Protein AF-W9GFB1-F1 (afdb_monomer_lite)

pLDDT: mean 75.35, std 19.31, range [32.81, 97.44]

Organism: NCBI:txid584657

Radius of gyration: 28.28 Å; chains: 1; bounding box: 87×49×71 Å

Foldseek 3Di:
DDDDDDDDDDDDDDDDDDPPDPPPPPPPPPPDPPFPPDDDADPFQVSFPDFDDDDPPPFGAFGKHFDQTFDAAQDKGKIKTFGQAQQWFKKAKDWDWPQKDKPPRMDTTHHPPDTIDIIIIHGHPPTWTWIKMKTAHDVGDIHIGTYWIWADDVPGIGTDHDPPD

Sequence (165 aa):
MTLRRYLSTIVTLLAWGMMTMPAAGCSKASPGEIAPPPHPAPTDFAGCNGLAPHRDDGFVVAGSDWSSELHAYGGEATMYACVYPPAGGMVSLVVSGQAVHVRPQRQQVSAFPGGVIPFQVRVDPGGYGQIDVRQDTTGGGYSGASGPRIDAQDPGWRFSRADSH

Structure (mmCIF, N/CA/C/O backbone):
data_AF-W9GFB1-F1
#
_entry.id   AF-W9GFB1-F1
#
loop_
_atom_site.group_PDB
_atom_site.id
_atom_site.type_symbol
_atom_site.label_atom_id
_atom_site.label_alt_id
_atom_site.label_comp_id
_atom_site.label_asym_id
_atom_site.label_entity_id
_atom_site.label_seq_id
_atom_site.pdbx_PDB_ins_code
_atom_site.Cartn_x
_atom_site.Cartn_y
_atom_site.Cartn_z
_atom_site.occupancy
_atom_site.B_iso_or_equiv
_atom_site.auth_seq_id
_atom_site.auth_comp_id
_atom_site.auth_asym_id
_atom_site.auth_atom_id
_atom_site.pdbx_PDB_model_num
ATOM 1 N N . MET A 1 1 ? -67.945 -38.168 38.625 1.00 45.31 1 MET A N 1
ATOM 2 C CA . MET A 1 1 ? -66.555 -37.729 38.872 1.00 45.31 1 MET A CA 1
ATOM 3 C C . MET A 1 1 ? -66.614 -36.338 39.508 1.00 45.31 1 MET A C 1
ATOM 5 O O . MET A 1 1 ? -67.099 -35.426 38.860 1.00 45.31 1 MET A O 1
ATOM 9 N N . THR A 1 2 ? -66.623 -36.272 40.847 1.00 39.97 2 THR A N 1
ATOM 10 C CA . THR A 1 2 ? -65.516 -35.777 41.717 1.00 39.97 2 THR A CA 1
ATOM 11 C C . THR A 1 2 ? -65.249 -34.267 41.567 1.00 39.97 2 THR A C 1
ATOM 13 O O . THR A 1 2 ? -64.704 -33.831 40.569 1.00 39.97 2 THR A O 1
ATOM 16 N N . LEU A 1 3 ? -65.831 -33.456 42.466 1.00 40.81 3 LEU A N 1
ATOM 17 C CA . LEU A 1 3 ? -65.186 -32.719 43.586 1.00 40.81 3 LEU A CA 1
ATOM 18 C C . LEU A 1 3 ? -64.498 -31.396 43.146 1.00 40.81 3 LEU A C 1
ATOM 20 O O . LEU A 1 3 ? -63.520 -31.445 42.424 1.00 40.81 3 LEU A O 1
ATOM 24 N N . ARG A 1 4 ? -65.040 -30.191 43.410 1.00 45.66 4 ARG A N 1
ATOM 25 C CA . ARG A 1 4 ? -65.126 -29.396 44.671 1.00 45.66 4 ARG A CA 1
ATOM 26 C C . ARG A 1 4 ? -63.864 -28.539 44.948 1.00 45.66 4 ARG A C 1
ATOM 28 O O . ARG A 1 4 ? -62.771 -29.085 44.958 1.00 45.66 4 ARG A O 1
ATOM 35 N N . ARG A 1 5 ? -64.114 -27.276 45.373 1.00 49.56 5 ARG A N 1
ATOM 36 C CA . ARG A 1 5 ? -63.252 -26.257 46.058 1.00 49.56 5 ARG A CA 1
ATOM 37 C C . ARG A 1 5 ? -62.612 -25.218 45.110 1.00 49.56 5 ARG A C 1
ATOM 39 O O . ARG A 1 5 ? -61.788 -25.583 44.292 1.00 49.56 5 ARG A O 1
ATOM 46 N N . TYR A 1 6 ? -63.056 -23.951 45.034 1.00 53.25 6 TYR A N 1
ATOM 47 C CA . TYR A 1 6 ? -62.947 -22.838 46.010 1.00 53.25 6 TYR A CA 1
ATOM 48 C C . TYR A 1 6 ? -61.640 -22.838 46.811 1.00 53.25 6 TYR A C 1
ATOM 50 O O . TYR A 1 6 ? -61.510 -23.651 47.718 1.00 53.25 6 TYR A O 1
ATOM 58 N N . LEU A 1 7 ? -60.755 -21.866 46.563 1.00 50.97 7 LEU A N 1
ATOM 59 C CA . LEU A 1 7 ? -60.357 -20.877 47.575 1.00 50.97 7 LEU A CA 1
ATOM 60 C C . LEU A 1 7 ? -59.408 -19.823 46.998 1.00 50.97 7 LEU A C 1
ATOM 62 O O . LEU A 1 7 ? -58.394 -20.110 46.375 1.00 50.97 7 LEU A O 1
ATOM 66 N N . SER A 1 8 ? -59.815 -18.588 47.256 1.00 48.41 8 SER A N 1
ATOM 67 C CA . SER A 1 8 ? -59.074 -17.347 47.127 1.00 48.41 8 SER A CA 1
ATOM 68 C C . SER A 1 8 ? -57.934 -17.311 48.146 1.00 48.41 8 SER A C 1
ATOM 70 O O . SER A 1 8 ? -58.163 -17.627 49.313 1.00 48.41 8 SER A O 1
ATOM 72 N N . THR A 1 9 ? -56.733 -16.886 47.754 1.00 51.53 9 THR A N 1
ATOM 73 C CA . THR A 1 9 ? -55.798 -16.212 48.669 1.00 51.53 9 THR A CA 1
ATOM 74 C C . THR A 1 9 ? -54.908 -15.269 47.866 1.00 51.53 9 THR A C 1
ATOM 76 O O . THR A 1 9 ? -54.044 -15.683 47.099 1.00 51.53 9 THR A O 1
ATOM 79 N N . ILE A 1 10 ? -55.170 -13.978 48.049 1.00 52.50 10 ILE A N 1
ATOM 80 C CA . ILE A 1 10 ? -54.293 -12.864 47.702 1.00 52.50 10 ILE A CA 1
ATOM 81 C C . ILE A 1 10 ? -53.064 -12.951 48.612 1.00 52.50 10 ILE A C 1
ATOM 83 O O . ILE A 1 10 ? -53.211 -12.937 49.833 1.00 52.50 10 ILE A O 1
ATOM 87 N N . VAL A 1 11 ? -51.865 -12.996 48.033 1.00 52.94 11 VAL A N 1
ATOM 88 C CA . VAL A 1 11 ? -50.625 -12.656 48.742 1.00 52.94 11 VAL A CA 1
ATOM 89 C C . VAL A 1 11 ? -49.933 -11.564 47.944 1.00 52.94 11 VAL A C 1
ATOM 91 O O . VAL A 1 11 ? -49.252 -11.808 46.953 1.00 52.94 11 VAL A O 1
ATOM 94 N N . THR A 1 12 ? -50.163 -10.334 48.386 1.00 50.56 12 THR A N 1
ATOM 95 C CA . THR A 1 12 ? -49.389 -9.159 48.009 1.00 50.56 12 THR A CA 1
ATOM 96 C C . THR A 1 12 ? -48.052 -9.233 48.741 1.00 50.56 12 THR A C 1
ATOM 98 O O . THR A 1 12 ? -48.021 -9.132 49.965 1.00 50.56 12 THR A O 1
ATOM 101 N N . LEU A 1 13 ? -46.949 -9.384 48.009 1.00 52.34 13 LEU A N 1
ATOM 102 C CA . LEU A 1 13 ? -45.606 -9.133 48.527 1.00 52.34 13 LEU A CA 1
ATOM 103 C C . LEU A 1 13 ? -44.928 -8.085 47.644 1.00 52.34 13 LEU A C 1
ATOM 105 O O . LEU A 1 13 ? -44.521 -8.353 46.517 1.00 52.34 13 LEU A O 1
ATOM 109 N N . LEU A 1 14 ? -44.844 -6.870 48.191 1.00 49.81 14 LEU A N 1
ATOM 110 C CA . LEU A 1 14 ? -43.870 -5.861 47.800 1.00 49.81 14 LEU A CA 1
ATOM 111 C C . LEU A 1 14 ? -42.461 -6.414 48.039 1.00 49.81 14 LEU A C 1
ATOM 113 O O . LEU A 1 14 ? -42.144 -6.766 49.173 1.00 49.81 14 LEU A O 1
ATOM 117 N N . ALA A 1 15 ? -41.595 -6.371 47.029 1.00 52.12 15 ALA A N 1
ATOM 118 C CA . ALA A 1 15 ? -40.150 -6.347 47.231 1.00 52.12 15 ALA A CA 1
ATOM 119 C C . ALA A 1 15 ? -39.434 -5.776 45.993 1.00 52.12 15 ALA A C 1
ATOM 121 O O . ALA A 1 15 ? -39.105 -6.495 45.063 1.00 52.12 15 ALA A O 1
ATOM 122 N N . TRP A 1 16 ? -39.245 -4.456 46.024 1.00 45.97 16 TRP A N 1
ATOM 123 C CA . TRP A 1 16 ? -37.988 -3.753 45.750 1.00 45.97 16 TRP A CA 1
ATOM 124 C C . TRP A 1 16 ? -37.363 -3.888 44.355 1.00 45.97 16 TRP A C 1
ATOM 126 O O . TRP A 1 16 ? -36.932 -4.943 43.906 1.00 45.97 16 TRP A O 1
ATOM 136 N N . GLY A 1 17 ? -37.258 -2.730 43.701 1.00 47.56 17 GLY A N 1
ATOM 137 C CA . GLY A 1 17 ? -36.617 -2.576 42.411 1.00 47.56 17 GLY A CA 1
ATOM 138 C C . GLY A 1 17 ? -35.136 -2.938 42.419 1.00 47.56 17 GLY A C 1
ATOM 139 O O . GLY A 1 17 ? -34.383 -2.592 43.326 1.00 47.56 17 GLY A O 1
ATOM 140 N N . MET A 1 18 ? -34.718 -3.550 41.318 1.00 52.84 18 MET A N 1
ATOM 141 C CA . MET A 1 18 ? -33.360 -3.450 40.814 1.00 52.84 18 MET A CA 1
ATOM 142 C C . MET A 1 18 ? -33.441 -2.752 39.460 1.00 52.84 18 MET A C 1
ATOM 144 O O . MET A 1 18 ? -33.838 -3.339 38.457 1.00 52.84 18 MET A O 1
ATOM 148 N N . MET A 1 19 ? -33.094 -1.464 39.449 1.00 49.56 19 MET A N 1
ATOM 149 C CA . MET A 1 19 ? -32.651 -0.790 38.234 1.00 49.56 19 MET A CA 1
ATOM 150 C C . MET A 1 19 ? -31.352 -1.463 37.795 1.00 49.56 19 MET A C 1
ATOM 152 O O . MET A 1 19 ? -30.281 -1.163 38.317 1.00 49.56 19 MET A O 1
ATOM 156 N N . THR A 1 20 ? -31.432 -2.380 36.839 1.00 53.91 20 THR A N 1
ATOM 157 C CA . THR A 1 20 ? -30.256 -2.814 36.089 1.00 53.91 20 THR A CA 1
ATOM 158 C C . THR A 1 20 ? -29.960 -1.741 35.049 1.00 53.91 20 THR A C 1
ATOM 160 O O . THR A 1 20 ? -30.531 -1.741 33.959 1.00 53.91 20 THR A O 1
ATOM 163 N N . MET A 1 21 ? -29.101 -0.786 35.407 1.00 52.69 21 MET A N 1
ATOM 164 C CA . MET A 1 21 ? -28.424 0.046 34.417 1.00 52.69 21 MET A CA 1
ATOM 165 C C . MET A 1 21 ? -27.614 -0.887 33.506 1.00 52.69 21 MET A C 1
ATOM 167 O O . MET A 1 21 ? -26.784 -1.636 34.030 1.00 52.69 21 MET A O 1
ATOM 171 N N . PRO A 1 22 ? -27.789 -0.870 32.173 1.00 53.44 22 PRO A N 1
ATOM 172 C CA . PRO A 1 22 ? -26.743 -1.379 31.310 1.00 53.44 22 PRO A CA 1
ATOM 173 C C . PRO A 1 22 ? -25.550 -0.449 31.519 1.00 53.44 22 PRO A C 1
ATOM 175 O O . PRO A 1 22 ? -25.565 0.712 31.108 1.00 53.44 22 PRO A O 1
ATOM 178 N N . ALA A 1 23 ? -24.536 -0.941 32.229 1.00 44.28 23 ALA A N 1
ATOM 179 C CA . ALA A 1 23 ? -23.219 -0.346 32.180 1.00 44.28 23 ALA A CA 1
ATOM 180 C C . ALA A 1 23 ? -22.802 -0.373 30.707 1.00 44.28 23 ALA A C 1
ATOM 182 O O . ALA A 1 23 ? -22.448 -1.421 30.170 1.00 44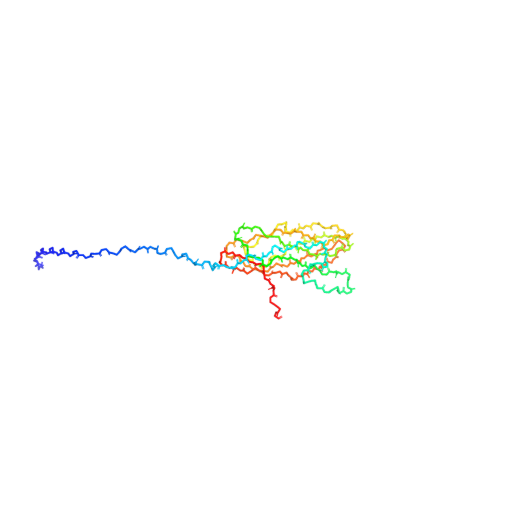.28 23 ALA A O 1
ATOM 183 N N . ALA A 1 24 ? -22.905 0.779 30.045 1.00 45.78 24 ALA A N 1
ATOM 184 C CA . ALA A 1 24 ? -22.116 1.061 28.868 1.00 45.78 24 ALA A CA 1
ATOM 185 C C . ALA A 1 24 ? -20.666 0.835 29.300 1.00 45.78 24 ALA A C 1
ATOM 187 O O . ALA A 1 24 ? -20.090 1.630 30.045 1.00 45.78 24 ALA A O 1
ATOM 188 N N . GLY A 1 25 ? -20.125 -0.323 28.927 1.00 35.31 25 GLY A N 1
ATOM 189 C CA . GLY A 1 25 ? -18.714 -0.626 29.037 1.00 35.31 25 GLY A CA 1
ATOM 190 C C . GLY A 1 25 ? -17.977 0.303 28.091 1.00 35.31 25 GLY A C 1
ATOM 191 O O . GLY A 1 25 ? -17.623 -0.086 26.987 1.00 35.31 25 GLY A O 1
ATOM 192 N N . CYS A 1 26 ? -17.783 1.550 28.514 1.00 47.50 26 CYS A N 1
ATOM 193 C CA . CYS A 1 26 ? -16.732 2.397 27.994 1.00 47.50 26 CYS A CA 1
ATOM 194 C C . CYS A 1 26 ? -15.427 1.707 28.384 1.00 47.50 26 CYS A C 1
ATOM 196 O O . CYS A 1 26 ? -14.912 1.915 29.488 1.00 47.50 26 CYS A O 1
ATOM 198 N N . SER A 1 27 ? -14.933 0.829 27.511 1.00 42.62 27 SER A N 1
ATOM 199 C CA . SER A 1 27 ? -13.546 0.387 27.532 1.00 42.62 27 SER A CA 1
ATOM 200 C C . SER A 1 27 ? -12.705 1.652 27.638 1.00 42.62 27 SER A C 1
ATOM 202 O O . SER A 1 27 ? -12.738 2.508 26.754 1.00 42.62 27 SER A O 1
ATOM 204 N N . LYS A 1 28 ? -12.054 1.840 28.790 1.00 39.38 28 LYS A N 1
ATOM 205 C CA . LYS A 1 28 ? -11.129 2.947 29.003 1.00 39.38 28 LYS A CA 1
ATOM 206 C C . LYS A 1 28 ? -10.035 2.796 27.951 1.00 39.38 28 LYS A C 1
ATOM 208 O O . LYS A 1 28 ? -9.140 1.977 28.129 1.00 39.38 28 LYS A O 1
ATOM 213 N N . ALA A 1 29 ? -10.112 3.572 26.874 1.00 44.09 29 ALA A N 1
ATOM 214 C CA . ALA A 1 29 ? -8.941 3.873 26.074 1.00 44.09 29 ALA A CA 1
ATOM 215 C C . ALA A 1 29 ? -7.902 4.439 27.049 1.00 44.09 29 ALA A C 1
ATOM 217 O O . ALA A 1 29 ? -8.182 5.418 27.748 1.00 44.09 29 ALA A O 1
ATOM 218 N N . SER A 1 30 ? -6.765 3.758 27.186 1.00 41.31 30 SER A N 1
ATOM 219 C CA . SER A 1 30 ? -5.674 4.206 28.046 1.00 41.31 30 SER A CA 1
ATOM 220 C C . SER A 1 30 ? -5.313 5.646 27.669 1.00 41.31 30 SER A C 1
ATOM 222 O O . SER A 1 30 ? -4.927 5.889 26.524 1.00 41.31 30 SER A O 1
ATOM 224 N N . PRO A 1 31 ? -5.441 6.622 28.585 1.00 40.84 31 PRO A N 1
ATOM 225 C CA . PRO A 1 31 ? -5.000 7.980 28.319 1.00 40.84 31 PRO A CA 1
ATOM 226 C C . PRO A 1 31 ? -3.472 7.956 28.254 1.00 40.84 31 PRO A C 1
ATOM 228 O O . PRO A 1 31 ? -2.822 7.800 29.286 1.00 40.84 31 PRO A O 1
ATOM 231 N N . GLY A 1 32 ? -2.893 8.060 27.057 1.00 42.66 32 GLY A N 1
ATOM 232 C CA . GLY A 1 32 ? -1.443 8.225 26.928 1.00 42.66 32 GLY A CA 1
ATOM 233 C C . GLY A 1 32 ? -0.769 7.624 25.703 1.00 42.66 32 GLY A C 1
ATOM 234 O O . GLY A 1 32 ? 0.419 7.882 25.531 1.00 42.66 32 GLY A O 1
ATOM 235 N N . GLU A 1 33 ? -1.460 6.877 24.839 1.00 42.09 33 GLU A N 1
ATOM 236 C CA . GLU A 1 33 ? -0.861 6.521 23.549 1.00 42.09 33 GLU A CA 1
ATOM 237 C C . GLU A 1 33 ? -0.910 7.758 22.648 1.00 42.09 33 GLU A C 1
ATOM 239 O O . GLU A 1 33 ? -1.914 8.069 22.008 1.00 42.09 33 GLU A O 1
ATOM 244 N N . ILE A 1 34 ? 0.168 8.542 22.707 1.00 47.53 34 ILE A N 1
ATOM 245 C CA . ILE A 1 34 ? 0.446 9.599 21.742 1.00 47.53 34 ILE A CA 1
ATOM 246 C C . ILE A 1 34 ? 0.422 8.904 20.385 1.00 47.53 34 ILE A C 1
ATOM 248 O O . ILE A 1 34 ? 1.251 8.026 20.142 1.00 47.53 34 ILE A O 1
ATOM 252 N N . ALA A 1 35 ? -0.556 9.254 19.543 1.00 50.88 35 ALA A N 1
ATOM 253 C CA . ALA A 1 35 ? -0.608 8.768 18.172 1.00 50.88 35 ALA A CA 1
ATOM 254 C C . ALA A 1 35 ? 0.794 8.932 17.561 1.00 50.88 35 ALA A C 1
ATOM 256 O O . ALA A 1 35 ? 1.380 10.012 17.727 1.00 50.88 35 ALA A O 1
ATOM 257 N N . PRO A 1 36 ? 1.371 7.887 16.937 1.00 55.00 36 PRO A N 1
ATOM 258 C CA . PRO A 1 36 ? 2.700 8.002 16.363 1.00 55.00 36 PRO A CA 1
ATOM 259 C C . PRO A 1 36 ? 2.749 9.224 15.435 1.00 55.00 36 PRO A C 1
ATOM 261 O O . PRO A 1 36 ? 1.755 9.515 14.766 1.00 55.00 36 PRO A O 1
ATOM 264 N N . PRO A 1 37 ? 3.854 9.989 15.431 1.00 55.19 37 PRO A N 1
ATOM 265 C CA . PRO A 1 37 ? 3.969 11.121 14.530 1.00 55.19 37 PRO A CA 1
ATOM 266 C C . PRO A 1 37 ? 3.812 10.635 13.081 1.00 55.19 37 PRO A C 1
ATOM 268 O O . PRO A 1 37 ? 4.326 9.557 12.770 1.00 55.19 37 PRO A O 1
ATOM 271 N N . PRO A 1 38 ? 3.165 11.430 12.207 1.00 62.59 38 PRO A N 1
ATOM 272 C CA . PRO A 1 38 ? 2.991 11.098 10.800 1.00 62.59 38 PRO A CA 1
ATOM 273 C C . PRO A 1 38 ? 4.289 10.599 10.165 1.00 62.59 38 PRO A C 1
ATOM 275 O O . PRO A 1 38 ? 5.298 11.311 10.187 1.00 62.59 38 PRO A O 1
ATOM 278 N N . HIS A 1 39 ? 4.273 9.395 9.590 1.00 74.00 39 HIS A N 1
ATOM 279 C CA . HIS A 1 39 ? 5.409 8.919 8.798 1.00 74.00 39 HIS A CA 1
ATOM 280 C C . HIS A 1 39 ? 5.511 9.745 7.499 1.00 74.00 39 HIS A C 1
ATOM 282 O O . HIS A 1 39 ? 4.532 9.803 6.745 1.00 74.00 39 HIS A O 1
ATOM 288 N N . PRO A 1 40 ? 6.645 10.419 7.215 1.00 80.88 40 PRO A N 1
ATOM 289 C CA . PRO A 1 40 ? 6.792 11.192 5.987 1.00 80.88 40 PRO A CA 1
ATOM 290 C C . PRO A 1 40 ? 6.751 10.275 4.761 1.00 80.88 40 PRO A C 1
ATOM 292 O O . PRO A 1 40 ? 7.334 9.196 4.762 1.00 80.88 40 PRO A O 1
ATOM 295 N N . ALA A 1 41 ? 6.090 10.728 3.694 1.00 84.75 41 ALA A N 1
ATOM 296 C CA . ALA A 1 41 ? 6.067 10.002 2.429 1.00 84.75 41 ALA A CA 1
ATOM 297 C C . ALA A 1 41 ? 7.494 9.830 1.874 1.00 84.75 41 ALA A C 1
ATOM 299 O O . ALA A 1 41 ? 8.260 10.802 1.886 1.00 84.75 41 ALA A O 1
ATOM 300 N N . PRO A 1 42 ? 7.852 8.652 1.337 1.00 85.94 42 PRO A N 1
ATOM 301 C CA . PRO A 1 42 ? 9.137 8.479 0.683 1.00 85.94 42 PRO A CA 1
ATOM 302 C C . PRO A 1 42 ? 9.186 9.331 -0.587 1.00 85.94 42 PRO A C 1
ATOM 304 O O . PRO A 1 42 ? 8.220 9.424 -1.347 1.00 85.94 42 PRO A O 1
ATOM 307 N N . THR A 1 43 ? 10.327 9.970 -0.822 1.00 83.81 43 THR A N 1
ATOM 308 C CA . THR A 1 43 ? 10.546 10.829 -1.996 1.00 83.81 43 THR A CA 1
ATOM 309 C C . THR A 1 43 ? 11.172 10.083 -3.169 1.00 83.81 43 THR A C 1
ATOM 311 O O . THR A 1 43 ? 11.136 10.568 -4.298 1.00 83.81 43 THR A O 1
ATOM 314 N N . ASP A 1 44 ? 11.744 8.908 -2.913 1.00 78.25 44 ASP A N 1
ATOM 315 C CA . ASP A 1 44 ? 12.376 8.040 -3.898 1.00 78.25 44 ASP A CA 1
ATOM 316 C C . ASP A 1 44 ? 12.282 6.569 -3.473 1.00 78.25 44 ASP A C 1
ATOM 318 O O . ASP A 1 44 ? 11.824 6.245 -2.376 1.00 78.25 44 ASP A O 1
ATOM 322 N N . PHE A 1 45 ? 12.712 5.671 -4.363 1.00 76.56 45 PHE A N 1
ATOM 323 C CA . PHE A 1 45 ? 12.668 4.236 -4.101 1.00 76.56 45 PHE A CA 1
ATOM 324 C C . PHE A 1 45 ? 13.531 3.830 -2.896 1.00 76.56 45 PHE A C 1
ATOM 326 O O . PHE A 1 45 ? 13.175 2.878 -2.211 1.00 76.56 45 PHE A O 1
ATOM 333 N N . ALA A 1 46 ? 14.650 4.521 -2.637 1.00 76.94 46 ALA A N 1
ATOM 334 C CA . ALA A 1 46 ? 15.610 4.171 -1.590 1.00 76.94 46 ALA A CA 1
ATOM 335 C C . ALA A 1 46 ? 15.075 4.482 -0.185 1.00 76.94 46 ALA A C 1
ATOM 337 O O . ALA A 1 46 ? 15.488 3.845 0.783 1.00 76.94 46 ALA A O 1
ATOM 338 N N . GLY A 1 47 ? 14.138 5.426 -0.080 1.00 79.00 47 GLY A N 1
ATOM 339 C CA . GLY A 1 47 ? 13.450 5.780 1.160 1.00 79.00 47 GLY A CA 1
ATOM 340 C C . GLY A 1 47 ? 12.388 4.781 1.626 1.00 79.00 47 GLY A C 1
ATOM 341 O O . GLY A 1 47 ? 11.757 5.027 2.648 1.00 79.00 47 GLY A O 1
ATOM 342 N N . CYS A 1 48 ? 12.156 3.682 0.903 1.00 80.19 48 CYS A N 1
ATOM 343 C CA . CYS A 1 48 ? 11.057 2.769 1.203 1.00 80.19 48 CYS A CA 1
ATOM 344 C C . CYS A 1 48 ? 11.439 1.622 2.135 1.00 80.19 48 CYS A C 1
ATOM 346 O O . CYS A 1 48 ? 12.545 1.076 2.088 1.00 80.19 48 CYS A O 1
ATOM 348 N N . ASN A 1 49 ? 10.473 1.200 2.950 1.00 69.81 49 ASN A N 1
ATOM 349 C CA . ASN A 1 49 ? 10.623 0.037 3.808 1.00 69.81 49 ASN A CA 1
ATOM 350 C C . ASN A 1 49 ? 10.759 -1.261 2.979 1.00 69.81 49 ASN A C 1
ATOM 352 O O . ASN A 1 49 ? 10.046 -1.501 2.007 1.00 69.81 49 ASN A O 1
ATOM 356 N N . GLY A 1 50 ? 11.682 -2.139 3.387 1.00 62.94 50 GLY A N 1
ATOM 357 C CA . GLY A 1 50 ? 11.714 -3.525 2.906 1.00 62.94 50 GLY A CA 1
ATOM 358 C C . GLY A 1 50 ? 11.959 -3.713 1.403 1.00 62.94 50 GLY A C 1
ATOM 359 O O . GLY A 1 50 ? 11.367 -4.609 0.806 1.00 62.94 50 GLY A O 1
ATOM 360 N N . LEU A 1 51 ? 12.833 -2.913 0.783 1.00 67.31 51 LEU A N 1
ATOM 361 C CA . LEU A 1 51 ? 13.308 -3.199 -0.577 1.00 67.31 51 LEU A CA 1
ATOM 362 C C . LEU A 1 51 ? 13.991 -4.570 -0.610 1.00 67.31 51 LEU A C 1
ATOM 364 O O . LEU A 1 51 ? 14.937 -4.806 0.147 1.00 67.31 51 LEU A O 1
ATOM 368 N N . ALA A 1 52 ? 13.561 -5.466 -1.500 1.00 58.66 52 ALA A N 1
ATOM 369 C CA . ALA A 1 52 ? 14.340 -6.673 -1.738 1.00 58.66 52 ALA A CA 1
ATOM 370 C C . ALA A 1 52 ? 15.486 -6.375 -2.726 1.00 58.66 52 ALA A C 1
ATOM 372 O O . ALA A 1 52 ? 15.346 -5.524 -3.612 1.00 58.66 52 ALA A O 1
ATOM 373 N N . PRO A 1 53 ? 16.639 -7.045 -2.576 1.00 53.97 53 PRO A N 1
ATOM 374 C CA . PRO A 1 53 ? 17.793 -6.805 -3.427 1.00 53.97 53 PRO A CA 1
ATOM 375 C C . PRO A 1 53 ? 17.490 -7.143 -4.889 1.00 53.97 53 PRO A C 1
ATOM 377 O O . PRO A 1 53 ? 16.790 -8.111 -5.191 1.00 53.97 53 PRO A O 1
ATOM 380 N N . HIS A 1 54 ? 18.062 -6.340 -5.786 1.00 52.62 54 HIS A N 1
ATOM 381 C CA . HIS A 1 54 ? 18.087 -6.577 -7.224 1.00 52.62 54 HIS A CA 1
ATOM 382 C C . HIS A 1 54 ? 18.659 -7.983 -7.477 1.00 52.62 54 HIS A C 1
ATOM 384 O O . HIS A 1 54 ? 19.793 -8.269 -7.094 1.00 52.62 54 HIS A O 1
ATOM 390 N N . ARG A 1 55 ? 17.878 -8.884 -8.083 1.00 49.25 55 ARG A N 1
ATOM 391 C CA . ARG A 1 55 ? 18.455 -10.074 -8.727 1.00 49.25 55 ARG A CA 1
ATOM 392 C C . ARG A 1 55 ? 18.975 -9.619 -10.081 1.00 49.25 55 ARG A C 1
ATOM 394 O O . ARG A 1 55 ? 18.318 -8.795 -10.697 1.00 49.25 55 ARG A O 1
ATOM 401 N N . ASP A 1 56 ? 20.120 -10.102 -10.554 1.00 48.75 56 ASP A N 1
ATOM 402 C CA . ASP A 1 56 ? 20.757 -9.670 -11.819 1.00 48.75 56 ASP A CA 1
ATOM 403 C C . ASP A 1 56 ? 19.912 -9.919 -13.105 1.00 48.75 56 ASP A C 1
ATOM 405 O O . ASP A 1 56 ? 20.435 -9.939 -14.215 1.00 48.75 56 ASP A O 1
ATOM 409 N N . ASP A 1 57 ? 18.596 -10.113 -12.984 1.00 51.38 57 ASP A N 1
ATOM 410 C CA . ASP A 1 57 ? 17.600 -10.297 -14.040 1.00 51.38 57 ASP A CA 1
ATOM 411 C C . ASP A 1 57 ? 16.971 -8.983 -14.552 1.00 51.38 57 ASP A C 1
ATOM 413 O O . ASP A 1 57 ? 16.093 -9.012 -15.413 1.00 51.38 57 ASP A O 1
ATOM 417 N N . GLY A 1 58 ? 17.435 -7.828 -14.065 1.00 50.56 58 GLY A N 1
ATOM 418 C CA . GLY A 1 58 ? 16.989 -6.510 -14.538 1.00 50.56 58 GLY A CA 1
ATOM 419 C C . GLY A 1 58 ? 15.744 -5.952 -13.842 1.00 50.56 58 GLY A C 1
ATOM 420 O O . GLY A 1 58 ? 15.270 -4.885 -14.239 1.00 50.56 58 GLY A O 1
ATOM 421 N N . PHE A 1 59 ? 15.224 -6.617 -12.803 1.00 55.69 59 PHE A N 1
ATOM 422 C CA . PHE A 1 59 ? 14.080 -6.124 -12.036 1.00 55.69 59 PHE A CA 1
ATOM 423 C C . PHE A 1 59 ? 14.500 -5.724 -10.618 1.00 55.69 59 PHE A C 1
ATOM 425 O O . PHE A 1 59 ? 14.946 -6.532 -9.805 1.00 55.69 59 PHE A O 1
ATOM 432 N N . VAL A 1 60 ? 14.322 -4.445 -10.296 1.00 56.69 60 VAL A N 1
ATOM 433 C CA . VAL A 1 60 ? 14.367 -3.965 -8.914 1.00 56.69 60 VAL A CA 1
ATOM 434 C C . VAL A 1 60 ? 13.030 -4.300 -8.267 1.00 56.69 60 VAL A C 1
ATOM 436 O O . VAL A 1 60 ? 11.961 -4.085 -8.846 1.00 56.69 60 VAL A O 1
ATOM 439 N N . VAL A 1 61 ? 13.095 -4.876 -7.074 1.00 58.47 61 VAL A N 1
ATOM 440 C CA . VAL A 1 61 ? 11.915 -5.324 -6.347 1.00 58.47 61 VAL A CA 1
ATOM 441 C C . VAL A 1 61 ? 11.041 -4.144 -5.933 1.00 58.47 61 VAL A C 1
ATOM 443 O O . VAL A 1 61 ? 11.527 -3.104 -5.495 1.00 58.47 61 VAL A O 1
ATOM 446 N N . ALA A 1 62 ? 9.733 -4.346 -6.070 1.00 68.75 62 ALA A N 1
ATOM 447 C CA . ALA A 1 62 ? 8.702 -3.403 -5.696 1.00 68.75 62 ALA A CA 1
ATOM 448 C C . ALA A 1 62 ? 8.556 -3.334 -4.162 1.00 68.75 62 ALA A C 1
ATOM 450 O O . ALA A 1 62 ? 7.783 -4.090 -3.593 1.00 68.75 62 ALA A O 1
ATOM 451 N N . GLY A 1 63 ? 9.316 -2.482 -3.473 1.00 77.75 63 GLY A N 1
ATOM 452 C CA . GLY A 1 63 ? 9.129 -2.242 -2.039 1.00 77.75 63 GLY A CA 1
ATOM 453 C C . GLY A 1 63 ? 7.803 -1.547 -1.734 1.00 77.75 63 GLY A C 1
ATOM 454 O O . GLY A 1 63 ? 7.054 -1.150 -2.630 1.00 77.75 63 GLY A O 1
ATOM 455 N N . SER A 1 64 ? 7.515 -1.353 -0.454 1.00 85.69 64 SER A N 1
ATOM 456 C CA . SER A 1 64 ? 6.420 -0.473 -0.056 1.00 85.69 64 SER A CA 1
ATOM 457 C C . SER A 1 64 ? 6.757 0.309 1.192 1.00 85.69 64 SER A C 1
ATOM 459 O O . SER A 1 64 ? 7.601 -0.084 1.986 1.00 85.69 64 SER A O 1
ATOM 461 N N . ASP A 1 65 ? 6.091 1.437 1.352 1.00 87.69 65 ASP A N 1
ATOM 462 C CA . ASP A 1 65 ? 6.174 2.248 2.548 1.00 87.69 65 ASP A CA 1
ATOM 463 C C . ASP A 1 65 ? 4.777 2.518 3.099 1.00 87.69 65 ASP A C 1
ATOM 465 O O . ASP A 1 65 ? 3.823 2.718 2.344 1.00 87.69 65 ASP A O 1
ATOM 469 N N . TRP A 1 66 ? 4.643 2.473 4.417 1.00 89.56 66 TRP A N 1
ATOM 470 C CA . TRP A 1 66 ? 3.376 2.651 5.107 1.00 89.56 66 TRP A CA 1
ATOM 471 C C . TRP A 1 66 ? 3.624 3.163 6.524 1.00 89.56 66 TRP A C 1
ATOM 473 O O . TRP A 1 66 ? 4.650 2.867 7.138 1.00 89.56 66 TRP A O 1
ATOM 483 N N . SER A 1 67 ? 2.650 3.889 7.070 1.00 87.81 67 SER A N 1
ATOM 484 C CA . SER A 1 67 ? 2.675 4.254 8.485 1.00 87.81 67 SER A CA 1
ATOM 485 C C . SER A 1 67 ? 2.234 3.080 9.361 1.00 87.81 67 SER A C 1
ATOM 487 O O . SER A 1 67 ? 1.343 2.324 8.991 1.00 87.81 67 SER A O 1
ATOM 489 N N . SER A 1 68 ? 2.828 2.924 10.545 1.00 86.44 68 SER A N 1
ATOM 490 C CA . SER A 1 68 ? 2.350 1.987 11.574 1.00 86.44 68 SER A CA 1
ATOM 491 C C . SER A 1 68 ? 1.339 2.621 12.541 1.00 86.44 68 SER A C 1
ATOM 493 O O . SER A 1 68 ? 1.055 2.049 13.597 1.00 86.44 68 SER A O 1
ATOM 495 N N . GLU A 1 69 ? 0.854 3.826 12.235 1.00 90.19 69 GLU A N 1
ATOM 496 C CA . GLU A 1 69 ? -0.176 4.522 13.007 1.00 90.19 69 GLU A CA 1
ATOM 497 C C . GLU A 1 69 ? -1.474 3.718 13.106 1.00 90.19 69 GLU A C 1
ATOM 499 O O . GLU A 1 69 ? -1.814 2.902 12.249 1.00 90.19 69 GLU A O 1
ATOM 504 N N . LEU A 1 70 ? -2.220 3.977 14.181 1.00 92.00 70 LEU A N 1
ATOM 505 C CA . LEU A 1 70 ? -3.576 3.474 14.326 1.00 92.00 70 LEU A CA 1
ATOM 506 C C . LEU A 1 70 ? -4.535 4.347 13.508 1.00 92.00 70 LEU A C 1
ATOM 508 O O . LEU A 1 70 ? -4.658 5.549 13.742 1.00 92.00 70 LEU A O 1
ATOM 512 N N . HIS A 1 71 ? -5.265 3.722 12.596 1.00 92.50 71 HIS A N 1
ATOM 513 C CA . HIS A 1 71 ? -6.279 4.336 11.751 1.00 92.50 71 HIS A CA 1
ATOM 514 C C . HIS A 1 71 ? -7.679 3.905 12.197 1.00 92.50 71 HIS A C 1
ATOM 516 O O . HIS A 1 71 ? -7.902 2.757 12.575 1.00 92.50 71 HIS A O 1
ATOM 522 N N . ALA A 1 72 ? -8.660 4.804 12.127 1.00 94.81 72 ALA A N 1
ATOM 523 C CA . ALA A 1 72 ? -10.054 4.427 12.358 1.00 94.81 72 ALA A CA 1
ATOM 524 C C . ALA A 1 72 ? -10.574 3.531 11.218 1.00 94.81 72 ALA A C 1
ATOM 526 O O . ALA A 1 72 ? -10.218 3.719 10.049 1.00 94.81 72 ALA A O 1
ATOM 527 N N . TYR A 1 73 ? -11.464 2.586 11.533 1.00 96.00 73 TYR A N 1
ATOM 528 C CA . TYR A 1 73 ? -12.177 1.834 10.496 1.00 96.00 73 TYR A CA 1
ATOM 529 C C . TYR A 1 73 ? -12.993 2.770 9.595 1.00 96.00 73 TYR A C 1
ATOM 531 O O . TYR A 1 73 ? -13.562 3.762 10.052 1.00 96.00 73 TYR A O 1
ATOM 539 N N . GLY A 1 74 ? -13.042 2.460 8.300 1.00 93.81 74 GLY A N 1
ATOM 540 C CA . GLY A 1 74 ? -13.676 3.299 7.279 1.00 93.81 74 GLY A CA 1
ATOM 541 C C . GLY A 1 74 ? -12.877 4.551 6.885 1.00 93.81 74 GLY A C 1
ATOM 542 O O . GLY A 1 74 ? -13.220 5.179 5.883 1.00 93.81 74 GLY A O 1
ATOM 543 N N . GLY A 1 75 ? -11.809 4.895 7.615 1.00 92.00 75 GLY A N 1
ATOM 544 C CA . GLY A 1 75 ? -10.844 5.926 7.230 1.00 92.00 75 GLY A CA 1
ATOM 545 C C . GLY A 1 75 ? -9.845 5.427 6.183 1.00 92.00 75 GLY A C 1
ATOM 546 O O . GLY A 1 75 ? -9.581 4.228 6.086 1.00 92.00 75 GLY A O 1
ATOM 547 N N . GLU A 1 76 ? -9.293 6.353 5.399 1.00 93.06 76 GLU A N 1
ATOM 548 C CA . GLU A 1 76 ? -8.252 6.058 4.410 1.00 93.06 76 GLU A CA 1
ATOM 549 C C . GLU A 1 76 ? -6.859 6.297 5.005 1.00 93.06 76 GLU A C 1
ATOM 551 O O . GLU A 1 76 ? -6.625 7.300 5.682 1.00 93.06 76 GLU A O 1
ATOM 556 N N . ALA A 1 77 ? -5.936 5.381 4.725 1.00 93.75 77 ALA A N 1
ATOM 557 C CA . ALA A 1 77 ? -4.512 5.528 4.984 1.00 93.75 77 ALA A CA 1
ATOM 558 C C . ALA A 1 77 ? -3.734 5.321 3.685 1.00 93.75 77 ALA A C 1
ATOM 560 O O . ALA A 1 77 ? -4.098 4.486 2.854 1.00 93.75 77 ALA A O 1
ATOM 561 N N . THR A 1 78 ? -2.649 6.066 3.505 1.00 94.25 78 THR A N 1
ATOM 562 C CA . THR A 1 78 ? -1.826 5.948 2.301 1.00 94.25 78 THR A CA 1
ATOM 563 C C . THR A 1 78 ? -0.728 4.906 2.499 1.00 94.25 78 THR A C 1
ATOM 565 O O . THR A 1 78 ? 0.045 4.974 3.452 1.00 94.25 78 THR A O 1
ATOM 568 N N . MET A 1 79 ? -0.649 3.969 1.559 1.00 92.31 79 MET A N 1
ATOM 569 C CA . MET A 1 79 ? 0.479 3.064 1.364 1.00 92.31 79 MET A CA 1
ATOM 570 C C . MET A 1 79 ? 1.161 3.442 0.050 1.00 92.31 79 MET A C 1
ATOM 572 O O . MET A 1 79 ? 0.499 3.651 -0.966 1.00 92.31 79 MET A O 1
ATOM 576 N N . TYR A 1 80 ? 2.481 3.523 0.050 1.00 91.69 80 TYR A N 1
ATOM 577 C CA . TYR A 1 80 ? 3.264 3.811 -1.141 1.00 91.69 80 TYR A CA 1
ATOM 578 C C . TYR A 1 80 ? 3.844 2.515 -1.696 1.00 91.69 80 TYR A C 1
ATOM 580 O O . TYR A 1 80 ? 4.494 1.765 -0.975 1.00 91.69 80 TYR A O 1
ATOM 588 N N . ALA A 1 81 ? 3.629 2.248 -2.980 1.00 90.44 81 ALA A N 1
ATOM 589 C CA . ALA A 1 81 ? 4.390 1.242 -3.707 1.00 90.44 81 ALA A CA 1
ATOM 590 C C . ALA A 1 81 ? 5.661 1.893 -4.246 1.00 90.44 81 ALA A C 1
ATOM 592 O O . ALA A 1 81 ? 5.594 2.926 -4.914 1.00 90.44 81 ALA A O 1
ATOM 593 N N . CYS A 1 82 ? 6.805 1.279 -3.991 1.00 87.12 82 CYS A N 1
ATOM 594 C CA . CYS A 1 82 ? 8.094 1.792 -4.412 1.00 87.12 82 CYS A CA 1
ATOM 595 C C . CYS A 1 82 ? 8.685 0.876 -5.457 1.00 87.12 82 CYS A C 1
ATOM 597 O O . CYS A 1 82 ? 8.931 -0.293 -5.194 1.00 87.12 82 CYS A O 1
ATOM 599 N N . VAL A 1 83 ? 8.883 1.391 -6.658 1.00 82.88 83 VAL A N 1
ATOM 600 C CA . VAL A 1 83 ? 9.237 0.582 -7.821 1.00 82.88 83 VAL A CA 1
ATOM 601 C C . VAL A 1 83 ? 10.381 1.220 -8.569 1.00 82.88 83 VAL A C 1
ATOM 603 O O . VAL A 1 83 ? 10.592 2.423 -8.501 1.00 82.88 83 VAL A O 1
ATOM 606 N N . TYR A 1 84 ? 11.082 0.423 -9.355 1.00 78.88 84 TYR A N 1
ATOM 607 C CA . TYR A 1 84 ? 11.989 0.943 -10.363 1.00 78.88 84 TYR A CA 1
ATOM 608 C C . TYR A 1 84 ? 11.613 0.265 -11.682 1.00 78.88 84 TYR A C 1
ATOM 610 O O . TYR A 1 84 ? 11.915 -0.911 -11.895 1.00 78.88 84 TYR A O 1
ATOM 618 N N . PRO A 1 85 ? 10.847 0.965 -12.540 1.00 74.38 85 PRO A N 1
ATOM 619 C CA . PRO A 1 85 ? 10.338 0.415 -13.781 1.00 74.38 85 PRO A CA 1
ATOM 620 C C . PRO A 1 85 ? 11.205 0.917 -14.949 1.00 74.38 85 PRO A C 1
ATOM 622 O O . PRO A 1 85 ? 10.906 1.967 -15.522 1.00 74.38 85 PRO A O 1
ATOM 625 N N . PRO A 1 86 ? 12.278 0.207 -15.350 1.00 75.12 86 PRO A N 1
ATOM 626 C CA . PRO A 1 86 ? 13.194 0.688 -16.390 1.00 75.12 86 PRO A CA 1
ATOM 627 C C . PRO A 1 86 ? 12.496 0.956 -17.733 1.00 75.12 86 PRO A C 1
ATOM 629 O O . PRO A 1 86 ? 12.880 1.878 -18.445 1.00 75.12 86 PRO A O 1
ATOM 632 N N . ALA A 1 87 ? 11.428 0.215 -18.048 1.00 78.25 87 ALA A N 1
ATOM 633 C CA . ALA A 1 87 ? 10.611 0.394 -19.255 1.00 78.25 87 ALA A CA 1
ATOM 634 C C . ALA A 1 87 ? 9.187 0.929 -18.973 1.00 78.25 87 ALA A C 1
ATOM 636 O O . ALA A 1 87 ? 8.331 0.949 -19.861 1.00 78.25 87 ALA A O 1
ATOM 637 N N . GLY A 1 88 ? 8.900 1.350 -17.739 1.00 84.44 88 GLY A N 1
ATOM 638 C CA . GLY A 1 88 ? 7.531 1.621 -17.293 1.00 84.44 88 GLY A CA 1
ATOM 639 C C . GLY A 1 88 ? 6.721 0.335 -17.112 1.00 84.44 88 GLY A C 1
ATOM 640 O O . GLY A 1 88 ? 7.251 -0.777 -17.205 1.00 84.44 88 GLY A O 1
ATOM 641 N N . GLY A 1 89 ? 5.424 0.477 -16.858 1.00 87.94 89 GLY A N 1
ATOM 642 C CA . GLY A 1 89 ? 4.536 -0.672 -16.709 1.00 87.94 89 GLY A CA 1
ATOM 643 C C . GLY A 1 89 ? 3.275 -0.364 -15.916 1.00 87.94 89 GLY A C 1
ATOM 644 O O . GLY A 1 89 ? 2.804 0.775 -15.880 1.00 87.94 89 GLY A O 1
ATOM 645 N N . MET A 1 90 ? 2.740 -1.394 -15.268 1.00 90.88 90 MET A N 1
ATOM 646 C CA . MET A 1 90 ? 1.602 -1.295 -14.359 1.00 90.88 90 MET A CA 1
ATOM 647 C C . MET A 1 90 ? 2.018 -1.732 -12.960 1.00 90.88 90 MET A C 1
ATOM 649 O O . MET A 1 90 ? 2.640 -2.778 -12.797 1.00 90.88 90 MET A O 1
ATOM 653 N N . VAL A 1 91 ? 1.612 -0.968 -11.953 1.00 90.69 91 VAL A N 1
ATOM 654 C CA . VAL A 1 91 ? 1.785 -1.312 -10.540 1.00 90.69 91 VAL A CA 1
ATOM 655 C C . VAL A 1 91 ? 0.416 -1.513 -9.913 1.00 90.69 91 VAL A C 1
ATOM 657 O O . VAL A 1 91 ? -0.509 -0.748 -10.176 1.00 90.69 91 VAL A O 1
ATOM 660 N N . SER A 1 92 ? 0.263 -2.549 -9.103 1.00 92.69 92 SER A N 1
ATOM 661 C CA . SER A 1 92 ? -0.973 -2.865 -8.386 1.00 92.69 92 SER A CA 1
ATOM 662 C C . SER A 1 92 ? -0.664 -3.335 -6.976 1.00 92.69 92 SER A C 1
ATOM 664 O O . SER A 1 92 ? 0.346 -4.008 -6.769 1.00 92.69 92 SER A O 1
ATOM 666 N N . LEU A 1 93 ? -1.571 -3.056 -6.045 1.00 92.69 93 LEU A N 1
ATOM 667 C CA . LEU A 1 93 ? -1.562 -3.691 -4.733 1.00 92.69 93 LEU A CA 1
ATOM 668 C C . LEU A 1 93 ? -2.534 -4.869 -4.732 1.00 92.69 93 LEU A C 1
ATOM 670 O O . LEU A 1 93 ? -3.701 -4.733 -5.108 1.00 92.69 93 LEU A O 1
ATOM 674 N N . VAL A 1 94 ? -2.037 -6.031 -4.324 1.00 93.12 94 VAL A N 1
ATOM 675 C CA . VAL A 1 94 ? -2.788 -7.282 -4.260 1.00 93.12 94 VAL A CA 1
ATOM 676 C C . VAL A 1 94 ? -3.153 -7.542 -2.809 1.00 93.12 94 VAL A C 1
ATOM 678 O O . VAL A 1 94 ? -2.282 -7.691 -1.961 1.00 93.12 94 VAL A O 1
ATOM 681 N N . VAL A 1 95 ? -4.449 -7.598 -2.526 1.00 95.19 95 VAL A N 1
ATOM 682 C CA . VAL A 1 95 ? -4.958 -7.860 -1.180 1.00 95.19 95 VAL A CA 1
ATOM 683 C C . VAL A 1 95 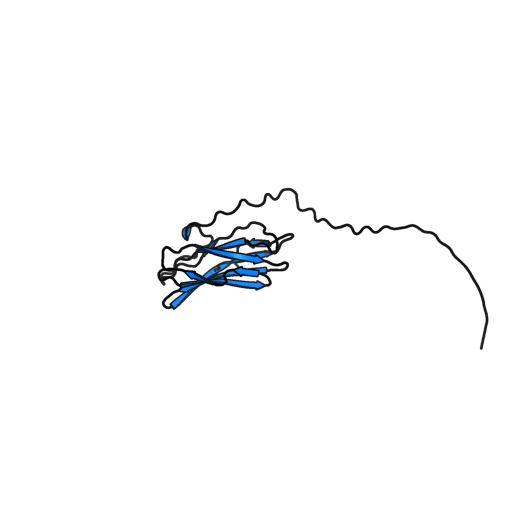? -5.275 -9.344 -1.038 1.00 95.19 95 VAL A C 1
ATOM 685 O O . VAL A 1 95 ? -6.130 -9.872 -1.749 1.00 95.19 95 VAL A O 1
ATOM 688 N N . SER A 1 96 ? -4.632 -9.990 -0.071 1.00 95.62 96 SER A N 1
ATOM 689 C CA . SER A 1 96 ? -4.954 -11.339 0.393 1.00 95.62 96 SER A CA 1
ATOM 690 C C . SER A 1 96 ? -5.640 -11.236 1.753 1.00 95.62 96 SER A C 1
ATOM 692 O O . SER A 1 96 ? -4.978 -11.151 2.787 1.00 95.62 96 SER A O 1
ATOM 694 N N . GLY A 1 97 ? -6.971 -11.181 1.764 1.00 94.75 97 GLY A N 1
ATOM 695 C CA . GLY A 1 97 ? -7.749 -10.935 2.977 1.00 94.75 97 GLY A CA 1
ATOM 696 C C . GLY A 1 97 ? -9.199 -10.564 2.688 1.00 94.75 97 GLY A C 1
ATOM 697 O O . GLY A 1 97 ? -9.704 -10.816 1.594 1.00 94.75 97 GLY A O 1
ATOM 698 N N . GLN A 1 98 ? -9.867 -9.952 3.663 1.00 96.44 98 GLN A N 1
ATOM 699 C CA . GLN A 1 98 ? -11.253 -9.496 3.533 1.00 96.44 98 GLN A CA 1
ATOM 700 C C . GLN A 1 98 ? -11.448 -8.099 4.117 1.00 96.44 98 GLN A C 1
ATOM 702 O O . GLN A 1 98 ? -10.721 -7.695 5.021 1.00 96.44 98 GLN A O 1
ATOM 707 N N . ALA A 1 99 ? -12.463 -7.385 3.618 1.00 96.69 99 ALA A N 1
ATOM 708 C CA . ALA A 1 99 ? -12.847 -6.047 4.083 1.00 96.69 99 ALA A CA 1
ATOM 709 C C . ALA A 1 99 ? -11.695 -5.012 4.074 1.00 96.69 99 ALA A C 1
ATOM 711 O O . ALA A 1 99 ? -11.708 -4.037 4.823 1.00 96.69 99 ALA A O 1
ATOM 712 N N . VAL A 1 100 ? -10.723 -5.210 3.178 1.00 97.38 100 VAL A N 1
ATOM 713 C CA . VAL A 1 100 ? -9.629 -4.284 2.872 1.00 97.38 100 VAL A CA 1
ATOM 7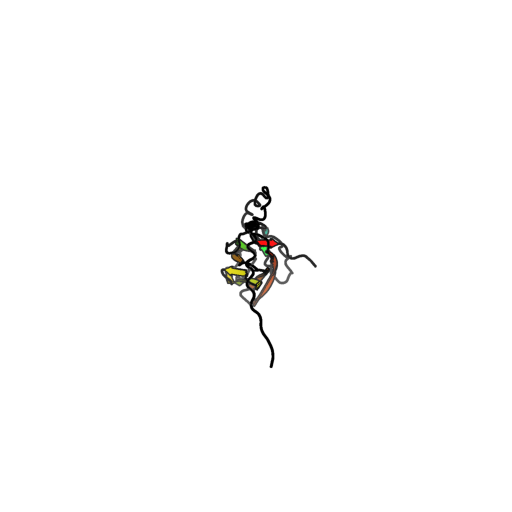14 C C . VAL A 1 100 ? -9.803 -3.822 1.428 1.00 97.38 100 VAL A C 1
ATOM 716 O O . VAL A 1 100 ? -9.910 -4.637 0.510 1.00 97.38 100 VAL A O 1
ATOM 719 N N . HIS A 1 101 ? -9.834 -2.511 1.223 1.00 97.12 101 HIS A N 1
ATOM 720 C CA . HIS A 1 101 ? -10.085 -1.880 -0.068 1.00 97.12 101 HIS A CA 1
ATOM 721 C C . HIS A 1 101 ? -8.895 -1.022 -0.456 1.00 97.12 101 HIS A C 1
ATOM 723 O O . HIS A 1 101 ? -8.440 -0.213 0.347 1.00 97.12 101 HIS A O 1
ATOM 729 N N . VAL A 1 102 ? -8.434 -1.152 -1.700 1.00 96.06 102 VAL A N 1
ATOM 730 C CA . VAL A 1 102 ? -7.324 -0.352 -2.226 1.00 96.06 102 VAL A CA 1
ATOM 731 C C . VAL A 1 102 ? -7.757 0.452 -3.446 1.00 96.06 102 VAL A C 1
ATOM 733 O O . VAL A 1 102 ? -8.454 -0.068 -4.325 1.00 96.06 102 VAL A O 1
ATOM 736 N N . ARG A 1 103 ? -7.341 1.722 -3.507 1.00 96.50 103 ARG A N 1
ATOM 737 C CA . ARG A 1 103 ? -7.639 2.648 -4.605 1.00 96.50 103 ARG A CA 1
ATOM 738 C C . ARG A 1 103 ? -6.425 3.511 -4.989 1.00 96.50 103 ARG A C 1
ATOM 740 O O . ARG A 1 103 ? -5.841 4.132 -4.110 1.00 96.50 103 ARG A O 1
ATOM 747 N N . PRO A 1 104 ? -6.100 3.636 -6.287 1.00 94.81 104 PRO A N 1
ATOM 748 C CA . PRO A 1 104 ? -6.593 2.786 -7.377 1.00 94.81 104 PRO A CA 1
ATOM 749 C C . PRO A 1 104 ? -6.134 1.331 -7.174 1.00 94.81 104 PRO A C 1
ATOM 751 O O . PRO A 1 104 ? -5.152 1.092 -6.500 1.00 94.81 104 PRO A O 1
ATOM 754 N N . GLN A 1 105 ? -6.798 0.326 -7.747 1.00 89.75 105 GLN A N 1
ATOM 755 C CA . GLN A 1 105 ? -6.281 -1.056 -7.638 1.00 89.75 105 GLN A CA 1
ATOM 756 C C . GLN A 1 105 ? -5.013 -1.276 -8.476 1.00 89.75 105 GLN A C 1
ATOM 758 O O . GLN A 1 105 ? -4.189 -2.135 -8.169 1.00 89.75 105 GLN A O 1
ATOM 763 N N . ARG A 1 106 ? -4.864 -0.506 -9.557 1.00 92.25 106 ARG A N 1
ATOM 764 C CA . ARG A 1 106 ? -3.746 -0.586 -10.491 1.00 92.25 106 ARG A CA 1
ATOM 765 C C . ARG A 1 106 ? -3.485 0.791 -11.100 1.00 92.25 106 ARG A C 1
ATOM 767 O O . ARG A 1 106 ? -4.430 1.498 -11.441 1.00 92.25 106 ARG A O 1
ATOM 774 N N . GLN A 1 107 ? -2.217 1.143 -11.270 1.00 92.62 107 GLN A N 1
ATOM 775 C CA . GLN A 1 107 ? -1.763 2.425 -11.790 1.00 92.62 107 GLN A CA 1
ATOM 776 C C . GLN A 1 107 ? -0.678 2.223 -12.846 1.00 92.62 107 GLN A C 1
ATOM 778 O O . GLN A 1 107 ? 0.221 1.401 -12.681 1.00 92.62 107 GLN A O 1
ATOM 783 N N . GLN A 1 108 ? -0.785 2.958 -13.952 1.00 91.06 108 GLN A N 1
ATOM 784 C CA . GLN A 1 108 ? 0.260 2.983 -14.969 1.00 91.06 108 GLN A CA 1
ATOM 785 C C . GLN A 1 108 ? 1.414 3.858 -14.491 1.00 91.06 108 GLN A C 1
ATOM 787 O O . GLN A 1 108 ? 1.193 4.928 -13.920 1.00 91.06 108 GLN A O 1
ATOM 792 N N . VAL A 1 109 ? 2.638 3.412 -14.752 1.00 86.62 109 VAL A N 1
ATOM 793 C CA . VAL A 1 109 ? 3.859 4.133 -14.398 1.00 86.62 109 VAL A CA 1
ATOM 794 C C . VAL A 1 109 ? 4.727 4.305 -15.634 1.00 86.62 109 VAL A C 1
ATOM 796 O O . VAL A 1 109 ? 4.886 3.384 -16.441 1.00 86.62 109 VAL A O 1
ATOM 799 N N . SER A 1 110 ? 5.267 5.510 -15.805 1.00 83.62 110 SER A N 1
ATOM 800 C CA . SER A 1 110 ? 6.253 5.781 -16.846 1.00 83.62 110 SER A CA 1
ATOM 801 C C . SER A 1 110 ? 7.557 5.054 -16.539 1.00 83.62 110 SER A C 1
ATOM 803 O O . SER A 1 110 ? 7.801 4.644 -15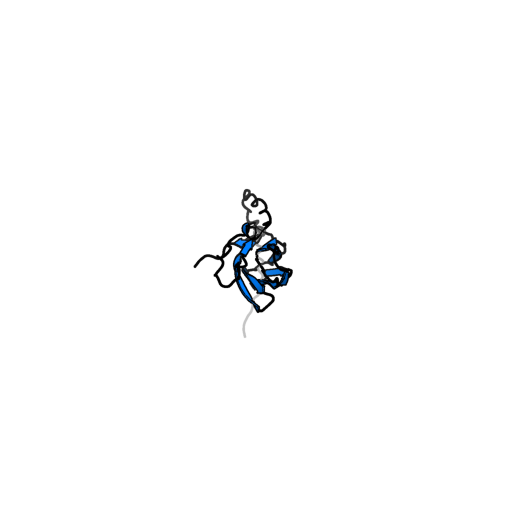.403 1.00 83.62 110 SER A O 1
ATOM 805 N N . ALA A 1 111 ? 8.417 4.934 -17.549 1.00 79.38 111 ALA A N 1
ATOM 806 C CA . ALA A 1 111 ? 9.798 4.544 -17.317 1.00 79.38 111 ALA A CA 1
ATOM 807 C C . ALA A 1 111 ? 10.482 5.482 -16.305 1.00 79.38 111 ALA A C 1
ATOM 809 O O . ALA A 1 111 ? 10.009 6.600 -16.064 1.00 79.38 111 ALA A O 1
ATOM 810 N N . PHE A 1 112 ? 11.576 4.998 -15.709 1.00 70.69 112 PHE A N 1
ATOM 811 C CA . PHE A 1 112 ? 12.464 5.748 -14.814 1.00 70.69 112 PHE A CA 1
ATOM 812 C C . PHE A 1 112 ? 12.580 7.243 -15.214 1.00 70.69 112 PHE A C 1
ATOM 814 O O . PHE A 1 112 ? 12.747 7.524 -16.405 1.00 70.69 112 PHE A O 1
ATOM 821 N N . PRO A 1 113 ? 12.492 8.209 -14.268 1.00 62.28 113 PRO A N 1
ATOM 822 C CA . PRO A 1 113 ? 12.757 8.095 -12.824 1.00 62.28 113 PRO A CA 1
ATOM 823 C C 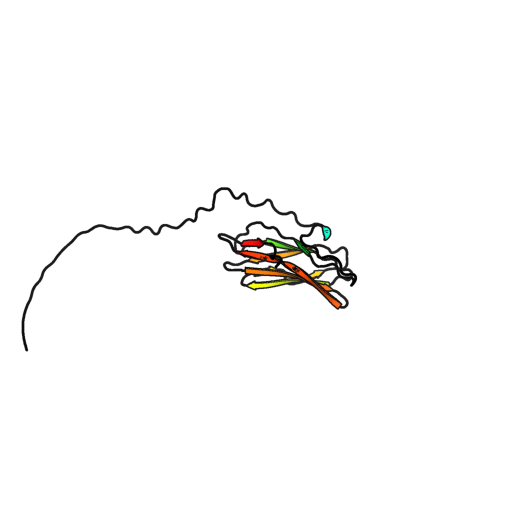. PRO A 1 113 ? 11.557 7.785 -11.911 1.00 62.28 113 PRO A C 1
ATOM 825 O O . PRO A 1 113 ? 11.641 8.028 -10.710 1.00 62.28 113 PRO A O 1
ATOM 828 N N . GLY A 1 114 ? 10.441 7.257 -12.429 1.00 63.09 114 GLY A N 1
ATOM 829 C CA . GLY A 1 114 ? 9.306 6.851 -11.583 1.00 63.09 114 GLY A CA 1
ATOM 830 C C . GLY A 1 114 ? 9.726 5.894 -10.454 1.00 63.09 114 GLY A C 1
ATOM 831 O O . GLY A 1 114 ? 10.438 4.930 -10.722 1.00 63.09 114 GLY A O 1
ATOM 832 N N . GLY A 1 115 ? 9.313 6.188 -9.211 1.00 75.81 115 GLY A N 1
ATOM 833 C CA . GLY A 1 115 ? 9.891 5.561 -8.013 1.00 75.81 115 GLY A CA 1
ATOM 834 C C . GLY A 1 115 ? 8.923 5.231 -6.875 1.00 75.81 115 GLY A C 1
ATOM 835 O O . GLY A 1 115 ? 9.123 4.244 -6.178 1.00 75.81 115 GLY A O 1
ATOM 836 N N . VAL A 1 116 ? 7.882 6.049 -6.686 1.00 86.69 116 VAL A N 1
ATOM 837 C CA . VAL A 1 116 ? 6.967 5.995 -5.535 1.00 86.69 116 VAL A CA 1
ATOM 838 C C . VAL A 1 116 ? 5.546 6.297 -6.006 1.00 86.69 116 VAL A C 1
ATOM 840 O O . VAL A 1 116 ? 5.305 7.324 -6.640 1.00 86.69 116 VAL A O 1
ATOM 843 N N . ILE A 1 117 ? 4.603 5.404 -5.718 1.00 90.00 117 ILE A N 1
ATOM 844 C CA . ILE A 1 117 ? 3.218 5.485 -6.192 1.00 90.00 117 ILE A CA 1
ATOM 845 C C . ILE A 1 117 ? 2.273 5.372 -4.998 1.00 90.00 117 ILE A C 1
ATOM 847 O O . ILE A 1 117 ? 2.294 4.344 -4.320 1.00 90.00 117 ILE A O 1
ATOM 851 N N . PRO A 1 118 ? 1.434 6.383 -4.729 1.00 92.75 118 PRO A N 1
ATOM 852 C CA . PRO A 1 118 ? 0.499 6.334 -3.618 1.00 92.75 118 PRO A CA 1
ATOM 853 C C . PRO A 1 118 ? -0.723 5.475 -3.947 1.00 92.75 118 PRO A C 1
ATOM 855 O O . PRO A 1 118 ? -1.315 5.574 -5.022 1.00 92.75 118 PRO A O 1
ATOM 858 N N . PHE A 1 119 ? -1.146 4.700 -2.959 1.00 94.75 119 PHE A N 1
ATOM 859 C CA . PHE A 1 119 ? -2.387 3.946 -2.938 1.00 94.75 119 PHE A CA 1
ATOM 860 C C . PHE A 1 119 ? -3.136 4.272 -1.648 1.00 94.75 119 PHE A C 1
ATOM 862 O O . PHE A 1 119 ? -2.552 4.285 -0.567 1.00 94.75 119 PHE A O 1
ATOM 869 N N . GLN A 1 120 ? -4.438 4.514 -1.751 1.00 96.94 120 GLN A N 1
ATOM 870 C CA . GLN A 1 120 ? -5.308 4.653 -0.591 1.00 96.94 120 GLN A CA 1
ATOM 871 C C . GLN A 1 120 ? -5.825 3.289 -0.168 1.00 96.94 120 GLN A C 1
ATOM 873 O O . GLN A 1 120 ? -6.362 2.538 -0.985 1.00 96.94 120 GLN A O 1
ATOM 878 N N . VAL A 1 121 ? -5.678 2.990 1.114 1.00 97.00 121 VAL A N 1
ATOM 879 C CA . VAL A 1 121 ? -6.138 1.766 1.756 1.00 97.00 121 VAL A CA 1
ATOM 880 C C . VAL A 1 121 ? -7.212 2.134 2.763 1.00 97.00 121 VAL A C 1
ATOM 882 O O . VAL A 1 121 ? -7.005 2.981 3.629 1.00 97.00 121 VAL A O 1
ATOM 885 N N . ARG A 1 122 ? -8.362 1.474 2.666 1.00 97.00 122 ARG A N 1
ATOM 886 C CA . ARG A 1 122 ? -9.441 1.567 3.646 1.00 97.00 122 ARG A CA 1
ATOM 887 C C . ARG A 1 122 ? -9.738 0.183 4.185 1.00 97.00 122 ARG A C 1
ATOM 889 O O . ARG A 1 122 ? -9.896 -0.757 3.408 1.00 97.00 122 ARG A O 1
ATOM 896 N N . VAL A 1 123 ? -9.882 0.076 5.497 1.00 97.44 123 VAL A N 1
ATOM 897 C CA . VAL A 1 123 ? -10.273 -1.169 6.159 1.00 97.44 123 VAL A CA 1
ATOM 898 C C . VAL A 1 123 ? -11.613 -0.952 6.847 1.00 97.44 123 VAL A C 1
ATOM 900 O O . VAL A 1 123 ? -11.772 -0.019 7.636 1.00 97.44 123 VAL A O 1
ATOM 903 N N . ASP A 1 124 ? -12.589 -1.793 6.521 1.00 97.25 124 ASP A N 1
ATOM 904 C CA . ASP A 1 124 ? -13.889 -1.801 7.193 1.00 97.25 124 ASP A CA 1
ATOM 905 C C . ASP A 1 124 ? -13.811 -2.697 8.459 1.00 97.25 124 ASP A C 1
ATOM 907 O O . ASP A 1 124 ? -12.895 -3.520 8.572 1.00 97.25 124 ASP A O 1
ATOM 911 N N . PRO A 1 125 ? -14.733 -2.570 9.436 1.00 95.75 125 PRO A N 1
ATOM 912 C CA . PRO A 1 125 ? -14.698 -3.383 10.656 1.00 95.75 125 PRO A CA 1
ATOM 913 C C . PRO A 1 125 ? -14.640 -4.894 10.379 1.00 95.75 125 PRO A C 1
ATOM 915 O O . PRO A 1 125 ? -15.372 -5.409 9.534 1.00 95.75 125 PRO A O 1
ATOM 918 N N . GLY A 1 126 ? -13.779 -5.610 11.112 1.00 92.44 126 GLY A N 1
ATOM 919 C CA . GLY A 1 126 ? -13.527 -7.045 10.907 1.00 92.44 126 GLY A CA 1
ATOM 920 C C . GLY A 1 126 ? -12.584 -7.370 9.739 1.00 92.44 126 GLY A C 1
ATOM 921 O O . GLY A 1 126 ? -12.404 -8.547 9.406 1.00 92.44 126 GLY A O 1
ATOM 922 N N . GLY A 1 127 ? -11.995 -6.347 9.110 1.00 95.19 127 GLY A N 1
ATOM 923 C CA . GLY A 1 127 ? -11.006 -6.508 8.055 1.00 95.19 127 GLY A CA 1
ATOM 924 C C . GLY A 1 127 ? -9.664 -7.028 8.557 1.00 95.19 127 GLY A C 1
ATOM 925 O O . GLY A 1 127 ? -9.181 -6.653 9.622 1.00 95.19 127 GLY A O 1
ATOM 926 N N . TYR A 1 128 ? -9.070 -7.909 7.761 1.00 95.06 128 TYR A N 1
ATOM 927 C CA . TYR A 1 128 ? -7.747 -8.480 7.985 1.00 95.06 128 TYR A CA 1
ATOM 928 C C . TYR A 1 128 ? -7.143 -8.884 6.643 1.00 95.06 128 TYR A C 1
ATOM 930 O O . TYR A 1 128 ? -7.865 -9.122 5.669 1.00 95.06 128 TYR A O 1
ATOM 938 N N . GLY A 1 129 ? -5.821 -9.020 6.593 1.00 94.69 129 GLY A N 1
ATOM 939 C CA . GLY A 1 129 ? -5.144 -9.535 5.411 1.00 94.69 129 GLY A CA 1
ATOM 940 C C . GLY A 1 129 ? -3.696 -9.102 5.296 1.00 94.69 129 GLY A C 1
ATOM 941 O O . GLY A 1 129 ? -3.126 -8.526 6.220 1.00 94.69 129 GLY A O 1
ATOM 942 N N . GLN A 1 130 ? -3.131 -9.374 4.129 1.00 94.75 130 GLN A N 1
ATOM 943 C CA . GLN A 1 130 ? -1.826 -8.902 3.689 1.00 94.75 130 GLN A CA 1
ATOM 944 C C . GLN A 1 130 ? -1.985 -8.147 2.369 1.00 94.75 130 GLN A C 1
ATOM 946 O O . GLN A 1 130 ? -2.833 -8.506 1.547 1.00 94.75 130 GLN A O 1
ATOM 951 N N . ILE A 1 131 ? -1.193 -7.096 2.185 1.00 93.19 131 ILE A N 1
ATOM 952 C CA . ILE A 1 131 ? -1.152 -6.320 0.951 1.00 93.19 131 ILE A CA 1
ATOM 953 C C . ILE A 1 131 ? 0.228 -6.494 0.333 1.00 93.19 131 ILE A C 1
ATOM 955 O O . ILE A 1 131 ? 1.217 -6.094 0.932 1.00 93.19 131 ILE A O 1
ATOM 959 N N . ASP A 1 132 ? 0.286 -7.058 -0.867 1.00 90.94 132 ASP A N 1
ATOM 960 C CA . ASP A 1 132 ? 1.526 -7.253 -1.613 1.00 90.94 132 ASP A CA 1
ATOM 961 C C . ASP A 1 132 ? 1.609 -6.264 -2.776 1.00 90.94 132 ASP A C 1
ATOM 963 O O . ASP A 1 132 ? 0.595 -5.878 -3.365 1.00 90.94 132 ASP A O 1
ATOM 967 N N . VAL A 1 133 ? 2.824 -5.868 -3.145 1.00 89.06 133 VAL A N 1
ATOM 968 C CA . VAL A 1 133 ? 3.059 -5.020 -4.315 1.00 89.06 133 VAL A CA 1
ATOM 969 C C . VAL A 1 133 ? 3.360 -5.901 -5.517 1.00 89.06 133 VAL A C 1
ATOM 971 O O . VAL A 1 133 ? 4.163 -6.830 -5.444 1.00 89.06 133 VAL A O 1
ATOM 974 N N . ARG A 1 134 ? 2.736 -5.587 -6.650 1.00 88.94 134 ARG A N 1
ATOM 975 C CA . ARG A 1 134 ? 2.957 -6.246 -7.939 1.00 88.94 134 ARG A CA 1
ATOM 976 C C . ARG A 1 134 ? 3.284 -5.216 -9.010 1.00 88.94 134 ARG A C 1
ATOM 978 O O . ARG A 1 134 ? 2.556 -4.236 -9.157 1.00 88.94 134 ARG A O 1
ATOM 985 N N . GLN A 1 135 ? 4.307 -5.502 -9.806 1.00 86.50 135 GLN A N 1
ATOM 986 C CA . GLN A 1 135 ? 4.668 -4.761 -11.005 1.00 86.50 135 GLN A CA 1
ATOM 987 C C . GLN A 1 135 ? 4.658 -5.691 -12.225 1.00 86.50 135 GLN A C 1
ATOM 989 O O . GLN A 1 135 ? 5.298 -6.742 -12.236 1.00 86.50 135 GLN A O 1
ATOM 994 N N . ASP A 1 136 ? 3.952 -5.269 -13.271 1.00 87.12 136 ASP A N 1
ATOM 995 C CA . ASP A 1 136 ? 3.999 -5.869 -14.603 1.00 87.12 136 ASP A CA 1
ATOM 996 C C . ASP A 1 136 ? 4.754 -4.895 -15.533 1.00 87.12 136 ASP A C 1
ATOM 998 O O . ASP A 1 136 ? 4.334 -3.746 -15.695 1.00 87.12 136 ASP A O 1
ATOM 1002 N N . THR A 1 137 ? 5.876 -5.320 -16.123 1.00 81.50 137 THR A N 1
ATOM 1003 C CA . THR A 1 137 ? 6.771 -4.426 -16.890 1.00 81.50 137 THR A CA 1
ATOM 1004 C C . THR A 1 137 ? 6.395 -4.367 -18.373 1.00 81.50 137 THR A C 1
ATOM 1006 O O . THR A 1 137 ? 6.027 -5.376 -18.986 1.00 81.50 137 THR A O 1
ATOM 1009 N N . THR A 1 138 ? 6.514 -3.185 -18.986 1.00 77.75 138 THR A N 1
ATOM 1010 C CA . THR A 1 138 ? 6.362 -3.026 -20.441 1.00 77.75 138 THR A CA 1
ATOM 1011 C C . THR A 1 138 ? 7.434 -3.841 -21.168 1.00 77.75 138 THR A C 1
ATOM 1013 O O . THR A 1 138 ? 8.622 -3.620 -20.962 1.00 77.75 138 THR A O 1
ATOM 1016 N N . GLY A 1 139 ? 7.029 -4.772 -22.035 1.00 71.69 139 GLY A N 1
ATOM 1017 C CA . GLY A 1 139 ? 7.948 -5.707 -22.705 1.00 71.69 139 GLY A CA 1
ATOM 1018 C C . GLY A 1 139 ? 7.957 -7.119 -22.112 1.00 71.69 139 GLY A C 1
ATOM 1019 O O . GLY A 1 139 ? 8.614 -8.001 -22.659 1.00 71.69 139 GLY A O 1
ATOM 1020 N N . GLY A 1 140 ? 7.168 -7.354 -21.059 1.00 70.81 140 GLY A N 1
ATOM 1021 C CA . GLY A 1 140 ? 7.056 -8.647 -20.389 1.00 70.81 140 GLY A CA 1
ATOM 1022 C C . GLY A 1 140 ? 7.896 -8.715 -19.114 1.00 70.81 140 GLY A C 1
ATOM 1023 O O . GLY A 1 140 ? 8.823 -7.936 -18.912 1.00 70.81 140 GLY A O 1
ATOM 1024 N N . GLY A 1 141 ? 7.539 -9.649 -18.234 1.00 74.31 141 GLY A N 1
ATOM 1025 C CA . GLY A 1 141 ? 8.151 -9.797 -16.914 1.00 74.31 141 GLY A CA 1
ATOM 1026 C C . GLY A 1 141 ? 7.257 -9.292 -15.784 1.00 74.31 141 GLY A C 1
ATOM 1027 O O . GLY A 1 141 ? 6.439 -8.384 -15.951 1.00 74.31 141 GLY A O 1
ATOM 1028 N N . TYR A 1 142 ? 7.409 -9.931 -14.631 1.00 76.06 142 TYR A N 1
ATOM 1029 C CA . TYR A 1 142 ? 6.650 -9.668 -13.417 1.00 76.06 142 TYR A CA 1
ATOM 1030 C C . TYR A 1 142 ? 7.616 -9.626 -12.237 1.00 76.06 142 TYR A C 1
ATOM 1032 O O . TYR A 1 142 ? 8.485 -10.493 -12.119 1.00 76.06 142 TYR A O 1
ATOM 1040 N N . SER A 1 143 ? 7.425 -8.651 -11.357 1.00 77.69 143 SER A N 1
ATOM 1041 C CA . SER A 1 143 ? 8.066 -8.604 -10.048 1.00 77.69 143 SER A CA 1
ATOM 1042 C C . SER A 1 143 ? 7.032 -8.279 -8.973 1.00 77.69 143 SER A C 1
ATOM 1044 O O . SER A 1 143 ? 5.965 -7.716 -9.236 1.00 77.69 143 SER A O 1
ATOM 1046 N N . GLY A 1 144 ? 7.331 -8.656 -7.737 1.00 80.94 144 GLY A N 1
ATOM 1047 C CA . GLY A 1 144 ? 6.501 -8.302 -6.599 1.00 80.94 144 GLY A CA 1
ATOM 1048 C C . GLY A 1 144 ? 7.271 -8.393 -5.296 1.00 80.94 144 GLY A C 1
ATOM 1049 O O . GLY A 1 144 ? 8.340 -9.007 -5.243 1.00 80.94 144 GLY A O 1
ATOM 1050 N N . ALA A 1 145 ? 6.723 -7.776 -4.258 1.00 82.44 145 ALA A N 1
ATOM 1051 C CA . ALA A 1 145 ? 7.217 -7.926 -2.901 1.00 82.44 145 ALA A CA 1
ATOM 1052 C C . ALA A 1 145 ? 6.063 -8.044 -1.923 1.00 82.44 145 ALA A C 1
ATOM 1054 O O . ALA A 1 145 ? 4.998 -7.450 -2.111 1.00 82.44 145 ALA A O 1
ATOM 1055 N N . SER A 1 146 ? 6.324 -8.785 -0.853 1.00 85.44 146 SER A N 1
ATOM 1056 C CA . SER A 1 146 ? 5.441 -8.819 0.299 1.00 85.44 146 SER A CA 1
ATOM 1057 C C . SER A 1 146 ? 5.379 -7.435 0.936 1.00 85.44 146 SER A C 1
ATOM 1059 O O . SER A 1 146 ? 6.422 -6.827 1.188 1.00 85.44 146 SER A O 1
ATOM 1061 N N . GLY A 1 147 ? 4.175 -6.944 1.202 1.00 87.44 147 GLY A N 1
ATOM 1062 C CA . GLY A 1 147 ? 3.971 -5.696 1.935 1.00 87.44 147 GLY A CA 1
ATOM 1063 C C . GLY A 1 147 ? 3.432 -5.941 3.350 1.00 87.44 147 GLY A C 1
ATOM 1064 O O . GLY A 1 147 ? 3.695 -6.993 3.948 1.00 87.44 147 GLY A O 1
ATOM 1065 N N . PRO A 1 148 ? 2.717 -4.963 3.931 1.00 91.81 148 PRO A N 1
ATOM 1066 C CA . PRO A 1 148 ? 2.238 -5.053 5.297 1.00 91.81 148 PRO A CA 1
ATOM 1067 C C . PRO A 1 148 ? 1.075 -6.026 5.458 1.00 91.81 148 PRO A C 1
ATOM 1069 O O . PRO A 1 148 ? 0.313 -6.317 4.531 1.00 91.81 148 PRO A O 1
ATOM 1072 N N . ARG A 1 149 ? 0.881 -6.446 6.706 1.00 94.25 149 ARG A N 1
ATOM 1073 C CA . ARG A 1 149 ? -0.368 -7.028 7.186 1.00 94.25 149 ARG A CA 1
ATOM 1074 C C . ARG A 1 149 ? -1.271 -5.960 7.783 1.00 94.25 149 ARG A C 1
ATOM 1076 O O . ARG A 1 149 ? -0.810 -4.907 8.216 1.00 94.25 149 ARG A O 1
ATOM 1083 N N . ILE A 1 150 ? -2.562 -6.257 7.807 1.00 95.38 150 ILE A N 1
ATOM 1084 C CA . ILE A 1 150 ? -3.571 -5.483 8.522 1.00 95.38 150 ILE A CA 1
ATOM 1085 C C . ILE A 1 150 ? -3.746 -6.101 9.908 1.00 95.38 150 ILE A C 1
ATOM 1087 O O . ILE A 1 150 ? -4.231 -7.228 10.030 1.00 95.38 150 ILE A O 1
ATOM 1091 N N . ASP A 1 151 ? -3.341 -5.354 10.932 1.00 93.06 151 ASP A N 1
ATOM 1092 C CA . ASP A 1 151 ? -3.535 -5.677 12.344 1.00 93.06 151 ASP A CA 1
ATOM 1093 C C . ASP A 1 151 ? -4.797 -4.965 12.851 1.00 93.06 151 ASP A C 1
ATOM 1095 O O . ASP A 1 151 ? -4.823 -3.738 13.011 1.00 93.06 151 ASP A O 1
ATOM 1099 N N . ALA A 1 152 ? -5.865 -5.740 13.041 1.00 90.94 152 ALA A N 1
ATOM 1100 C CA . ALA A 1 152 ? -7.140 -5.255 13.547 1.00 90.94 152 ALA A CA 1
ATOM 1101 C C . ALA A 1 152 ? -7.069 -5.050 15.065 1.00 90.94 152 ALA A C 1
ATOM 1103 O O . ALA A 1 152 ? -6.723 -5.957 15.819 1.00 90.94 152 ALA A O 1
ATOM 1104 N N . GLN A 1 153 ? -7.451 -3.862 15.517 1.00 87.81 153 GLN A N 1
ATOM 1105 C CA . GLN A 1 153 ? -7.491 -3.470 16.921 1.00 87.81 153 GLN A CA 1
ATOM 1106 C C . GLN A 1 153 ? -8.853 -2.852 17.275 1.00 87.81 153 GLN A C 1
ATOM 1108 O O . GLN A 1 153 ? -9.724 -2.648 16.426 1.00 87.81 153 GLN A O 1
ATOM 1113 N N . ASP A 1 154 ? -9.055 -2.559 18.554 1.00 87.50 154 ASP A N 1
ATOM 1114 C CA . ASP A 1 154 ? -10.149 -1.712 19.027 1.00 87.50 154 ASP A CA 1
ATOM 1115 C C . ASP A 1 154 ? -9.528 -0.377 19.472 1.00 87.50 154 ASP A C 1
ATOM 1117 O O . ASP A 1 154 ? -8.615 -0.406 20.303 1.00 87.50 154 ASP A O 1
ATOM 1121 N N . PRO A 1 155 ? -9.920 0.788 18.918 1.00 90.88 155 PRO A N 1
ATOM 1122 C CA . PRO A 1 155 ? -11.059 1.039 18.021 1.00 90.88 155 PRO A CA 1
ATOM 1123 C C . PRO A 1 155 ? -10.742 1.081 16.514 1.00 90.88 155 PRO A C 1
ATOM 1125 O O . PRO A 1 155 ? -11.547 1.597 15.736 1.00 90.88 155 PRO A O 1
ATOM 1128 N N . GLY A 1 156 ? -9.574 0.611 16.073 1.00 94.75 156 GLY A N 1
ATOM 1129 C CA . GLY A 1 156 ? -9.091 0.854 14.708 1.00 94.75 156 GLY A CA 1
ATOM 1130 C C . GLY A 1 156 ? -8.240 -0.264 14.120 1.00 94.75 156 GLY A C 1
ATOM 1131 O O . GLY A 1 156 ? -8.279 -1.400 14.557 1.00 94.75 156 GLY A O 1
ATOM 1132 N N . TRP A 1 157 ? -7.438 0.047 13.119 1.00 95.00 157 TRP A N 1
ATOM 1133 C CA . TRP A 1 157 ? -6.537 -0.899 12.470 1.00 95.00 157 TRP A CA 1
ATOM 1134 C C . TRP A 1 157 ? -5.193 -0.227 12.215 1.00 95.00 157 TRP A C 1
ATOM 1136 O O . TRP A 1 157 ? -5.108 0.998 12.166 1.00 95.00 157 TRP A O 1
ATOM 1146 N N . ARG A 1 158 ? -4.131 -1.008 12.050 1.00 94.12 158 ARG A N 1
ATOM 1147 C CA . ARG A 1 158 ? -2.829 -0.488 11.617 1.00 94.12 158 ARG A CA 1
ATOM 1148 C C . ARG A 1 158 ? -2.179 -1.428 10.626 1.00 94.12 158 ARG A C 1
ATOM 1150 O O . ARG A 1 158 ? -2.511 -2.614 10.566 1.00 94.12 158 ARG A O 1
ATOM 1157 N N . PHE A 1 159 ? -1.212 -0.908 9.894 1.00 93.25 159 PHE A N 1
ATOM 1158 C CA . PHE A 1 159 ? -0.284 -1.756 9.174 1.00 93.25 159 PHE A CA 1
ATOM 1159 C C . PHE A 1 159 ? 0.760 -2.339 10.133 1.00 93.25 159 PHE A C 1
ATOM 1161 O O . PHE A 1 159 ? 1.294 -1.645 11.001 1.00 93.25 159 PHE A O 1
ATOM 1168 N N . SER A 1 160 ? 1.094 -3.609 9.948 1.00 91.12 160 SER A N 1
ATOM 1169 C CA . SER A 1 160 ? 2.176 -4.298 10.651 1.00 91.12 160 SER A CA 1
ATOM 1170 C C . SER A 1 160 ? 3.089 -5.002 9.651 1.00 91.12 160 SER A C 1
ATOM 1172 O O . SER A 1 160 ? 2.721 -5.238 8.499 1.00 91.12 160 SER A O 1
ATOM 1174 N N . ARG A 1 161 ? 4.323 -5.317 10.057 1.00 87.19 161 ARG A N 1
ATOM 1175 C CA . ARG A 1 161 ? 5.200 -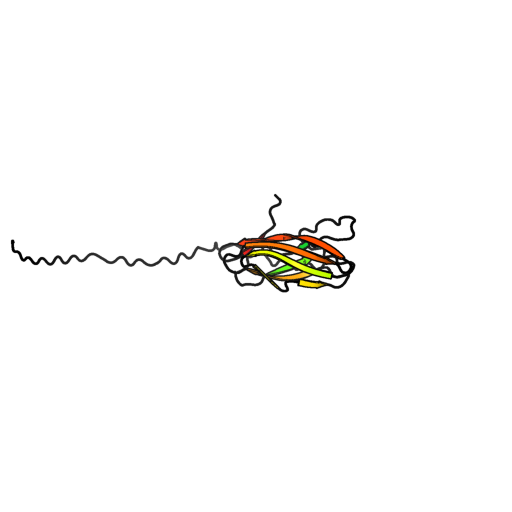6.138 9.212 1.00 87.19 161 ARG A CA 1
ATOM 1176 C C . ARG A 1 161 ? 4.608 -7.541 9.089 1.00 87.19 161 ARG A C 1
ATOM 1178 O O . ARG A 1 161 ? 4.044 -8.056 10.047 1.00 87.19 161 ARG A O 1
ATOM 1185 N N . ALA A 1 162 ? 4.760 -8.164 7.924 1.00 75.75 162 ALA A N 1
ATOM 1186 C CA . ALA A 1 162 ? 4.556 -9.599 7.824 1.00 75.75 162 ALA A CA 1
ATOM 1187 C C . ALA A 1 162 ? 5.641 -10.293 8.661 1.00 75.75 162 ALA A C 1
ATOM 1189 O O . ALA A 1 162 ? 6.830 -10.052 8.442 1.00 75.75 162 ALA A O 1
ATOM 1190 N N . ASP A 1 163 ? 5.241 -11.106 9.637 1.00 60.53 163 ASP A N 1
ATOM 1191 C CA . ASP A 1 163 ? 6.180 -11.891 10.434 1.00 60.53 163 ASP A CA 1
ATOM 1192 C C . ASP A 1 163 ? 7.014 -12.763 9.487 1.00 60.53 163 ASP A C 1
ATOM 1194 O O . ASP A 1 163 ? 6.473 -13.528 8.683 1.00 60.53 163 ASP A O 1
ATOM 1198 N N . SER A 1 164 ? 8.338 -12.616 9.540 1.00 43.84 164 SER A N 1
ATOM 1199 C CA . SER A 1 164 ? 9.269 -13.493 8.837 1.00 43.84 164 SER A CA 1
ATOM 1200 C C . SER A 1 164 ? 9.240 -14.859 9.520 1.00 43.84 164 SER A C 1
ATOM 1202 O O . SER A 1 164 ? 9.946 -15.065 10.508 1.00 43.84 164 SER A O 1
ATOM 1204 N N . HIS A 1 165 ? 8.364 -15.743 9.049 1.00 32.81 165 HIS A N 1
ATOM 1205 C CA . HIS A 1 165 ? 8.403 -17.165 9.383 1.00 32.81 165 HIS A CA 1
ATOM 1206 C C . HIS A 1 165 ? 9.558 -17.866 8.669 1.00 32.81 165 HIS A C 1
ATOM 1208 O O . HIS A 1 165 ? 9.796 -17.550 7.480 1.00 32.81 165 HIS A O 1
#

Secondary structure (DSSP, 8-state):
------------------------------TT--PPPPPPPPSSGGGSTTPPPPBTTTBEEEEEEE----EETT-EEEEEEEEE-TT-EEEEEEEEEEEEEEESSEEEE-STT--EEEEEEEEEEEEEEEEEEEEEETTS-EEEEEEEEEEE-SSEEEEEPPP--